Protein AF-A0A846D2Q1-F1 (afdb_monomer_lite)

pLDDT: mean 82.27, std 14.14, range [46.03, 96.12]

Structure (mmCIF, N/CA/C/O backbone):
data_AF-A0A846D2Q1-F1
#
_entry.id   AF-A0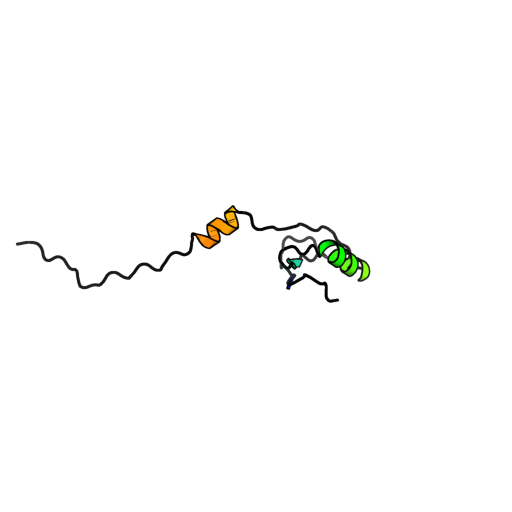A846D2Q1-F1
#
loop_
_atom_site.group_PDB
_atom_site.id
_atom_site.type_symbol
_atom_site.label_atom_id
_atom_site.label_alt_id
_atom_site.label_comp_id
_atom_site.label_asym_id
_atom_site.label_entity_id
_atom_site.label_seq_id
_atom_site.pdbx_PDB_ins_code
_atom_site.Cartn_x
_atom_site.Cartn_y
_atom_site.Cartn_z
_atom_site.occupancy
_atom_site.B_iso_or_equiv
_atom_site.auth_seq_id
_atom_site.auth_comp_id
_atom_site.auth_asym_id
_atom_site.auth_atom_id
_atom_site.pdbx_PDB_model_num
ATOM 1 N N . GLN A 1 1 ? -4.132 -6.260 -11.867 1.00 80.25 1 GLN A N 1
ATOM 2 C CA . GLN A 1 1 ? -4.175 -7.404 -10.930 1.00 80.25 1 GLN A CA 1
ATOM 3 C C . GLN A 1 1 ? -5.078 -7.029 -9.764 1.00 80.25 1 GLN A C 1
ATOM 5 O O . GLN A 1 1 ? -4.964 -5.906 -9.291 1.00 80.25 1 GLN A O 1
ATOM 10 N N . VAL A 1 2 ? -5.963 -7.923 -9.319 1.00 88.12 2 VAL A N 1
ATOM 11 C CA . VAL A 1 2 ? -6.772 -7.710 -8.104 1.00 88.12 2 VAL A CA 1
ATOM 12 C C . VAL A 1 2 ? -6.028 -8.313 -6.913 1.00 88.12 2 VAL A C 1
ATOM 14 O O . VAL A 1 2 ? -5.514 -9.427 -7.027 1.00 88.12 2 VAL A O 1
ATOM 17 N N . ILE A 1 3 ? -5.948 -7.575 -5.803 1.00 93.94 3 ILE A N 1
ATOM 18 C CA . ILE A 1 3 ? -5.277 -8.001 -4.568 1.00 93.94 3 ILE A CA 1
ATOM 19 C C . ILE A 1 3 ? -6.339 -8.160 -3.472 1.00 93.94 3 ILE A C 1
ATOM 21 O O . ILE A 1 3 ? -7.022 -7.182 -3.158 1.00 93.94 3 ILE A O 1
ATOM 25 N N . PRO A 1 4 ? -6.506 -9.360 -2.888 1.00 94.00 4 PRO A N 1
ATOM 26 C CA . PRO A 1 4 ? -7.450 -9.578 -1.797 1.00 94.00 4 PRO A CA 1
ATOM 27 C C . PRO A 1 4 ? -7.207 -8.634 -0.616 1.00 94.00 4 PRO A C 1
ATOM 29 O O . PRO A 1 4 ? -6.072 -8.382 -0.221 1.00 94.00 4 PRO A O 1
ATOM 32 N N . GLY A 1 5 ? -8.289 -8.113 -0.040 1.00 93.56 5 GLY A N 1
ATOM 33 C CA . GLY A 1 5 ? -8.218 -7.210 1.109 1.00 93.56 5 GLY A CA 1
ATOM 34 C C . GLY A 1 5 ? -7.848 -5.764 0.774 1.00 93.56 5 GLY A C 1
ATOM 35 O O . GLY A 1 5 ? -7.870 -4.941 1.682 1.00 93.56 5 GLY A O 1
ATOM 36 N N . VAL A 1 6 ? -7.559 -5.423 -0.488 1.00 95.25 6 VAL A N 1
ATOM 37 C CA . VAL A 1 6 ? -7.491 -4.026 -0.946 1.00 95.25 6 VAL A CA 1
ATOM 38 C C . VAL A 1 6 ? -8.895 -3.551 -1.313 1.00 95.25 6 VAL A C 1
ATOM 40 O O . VAL A 1 6 ? -9.581 -4.184 -2.112 1.00 95.25 6 VAL A O 1
ATOM 43 N N . CYS A 1 7 ? -9.319 -2.436 -0.727 1.00 94.56 7 CYS A N 1
ATOM 44 C CA . CYS A 1 7 ? -10.635 -1.837 -0.943 1.00 94.56 7 CYS A CA 1
ATOM 45 C C . CYS A 1 7 ? -10.581 -0.654 -1.912 1.00 94.56 7 CYS A C 1
ATOM 47 O O . CYS A 1 7 ? -11.495 -0.480 -2.712 1.00 94.56 7 CYS A O 1
ATOM 49 N N . LEU A 1 8 ? -9.525 0.157 -1.833 1.00 94.12 8 LEU A N 1
ATOM 50 C CA . LEU A 1 8 ? -9.378 1.371 -2.630 1.00 94.12 8 LEU A CA 1
ATOM 51 C C . LEU A 1 8 ? -7.906 1.606 -2.967 1.00 94.12 8 LEU A C 1
ATOM 53 O O . LEU A 1 8 ? -7.030 1.345 -2.143 1.00 94.12 8 LEU A O 1
ATOM 57 N N . VAL A 1 9 ? -7.657 2.116 -4.171 1.00 95.00 9 VAL A N 1
ATOM 58 C CA . VAL A 1 9 ? -6.347 2.586 -4.628 1.00 95.00 9 VAL A CA 1
ATOM 59 C C . VAL A 1 9 ? -6.546 3.944 -5.285 1.00 95.00 9 VAL A C 1
ATOM 61 O O . VAL A 1 9 ? -7.315 4.058 -6.238 1.00 95.00 9 VAL A O 1
ATOM 64 N N . GLU A 1 10 ? -5.841 4.956 -4.798 1.00 95.75 10 GLU A N 1
ATOM 65 C CA . GLU A 1 10 ? -5.893 6.325 -5.307 1.00 95.75 10 GLU A CA 1
ATOM 66 C C . GLU A 1 10 ? -4.487 6.798 -5.662 1.00 95.75 10 GLU A C 1
ATOM 68 O O . GLU A 1 10 ? -3.534 6.575 -4.912 1.00 95.75 10 GLU A O 1
ATOM 73 N N . LEU A 1 11 ? -4.352 7.470 -6.805 1.00 93.69 11 LEU A N 1
ATOM 74 C CA . LEU A 1 11 ? -3.135 8.203 -7.130 1.00 93.69 11 LEU A CA 1
ATOM 75 C C . LEU A 1 11 ? -3.152 9.524 -6.361 1.00 93.69 11 LEU A C 1
ATOM 77 O O . LEU A 1 11 ? -4.080 10.320 -6.501 1.00 93.69 11 LEU A O 1
ATOM 81 N N . VAL A 1 12 ? -2.113 9.764 -5.572 1.00 94.06 12 VAL A N 1
ATOM 82 C CA . VAL A 1 12 ? -1.938 11.019 -4.849 1.00 94.06 12 VAL A CA 1
ATOM 83 C C . VAL A 1 12 ? -1.141 11.971 -5.728 1.00 94.06 12 VAL A C 1
ATOM 85 O O . VAL A 1 12 ? 0.017 11.717 -6.063 1.00 94.06 12 VAL A O 1
ATOM 88 N N . ASN A 1 13 ? -1.770 13.087 -6.085 1.00 89.44 13 ASN A N 1
ATOM 89 C CA . ASN A 1 13 ? -1.104 14.182 -6.774 1.00 89.44 13 ASN A CA 1
ATOM 90 C C . ASN A 1 13 ? -0.350 15.023 -5.740 1.00 89.44 13 ASN A C 1
ATOM 92 O O . ASN A 1 13 ? -0.923 15.926 -5.137 1.00 89.44 13 ASN A O 1
ATOM 96 N N . ASP A 1 14 ? 0.924 14.710 -5.520 1.00 88.56 14 ASP A N 1
ATOM 97 C CA . ASP A 1 14 ? 1.810 15.523 -4.689 1.00 88.56 14 ASP A CA 1
ATOM 98 C C . ASP A 1 14 ? 2.945 16.095 -5.548 1.00 88.56 14 ASP A C 1
ATOM 100 O O . ASP A 1 14 ? 3.784 15.379 -6.097 1.00 88.56 14 ASP A O 1
ATOM 104 N N . HIS A 1 15 ? 2.931 17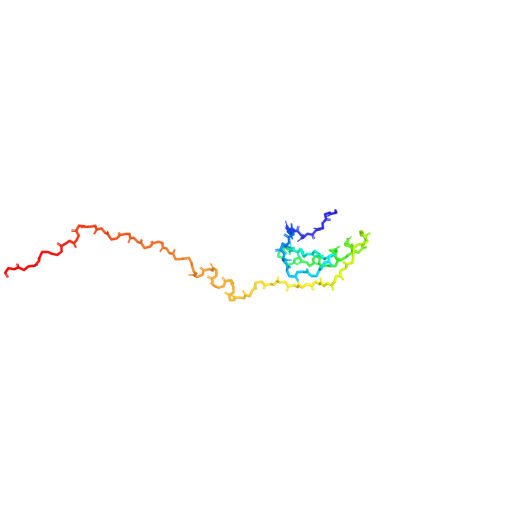.421 -5.688 1.00 82.56 15 HIS A N 1
ATOM 105 C CA . HIS A 1 15 ? 3.874 18.182 -6.505 1.00 82.56 15 HIS A CA 1
ATOM 106 C C . HIS A 1 15 ? 5.293 18.218 -5.922 1.00 82.56 15 HIS A C 1
ATOM 108 O O . HIS A 1 15 ? 6.218 18.634 -6.618 1.00 82.56 15 HIS A O 1
ATOM 114 N N . ASN A 1 16 ? 5.482 17.771 -4.677 1.00 87.69 16 ASN A N 1
ATOM 115 C CA . ASN A 1 16 ? 6.797 17.671 -4.047 1.00 87.69 16 ASN A CA 1
ATOM 116 C C . ASN A 1 16 ? 7.496 16.338 -4.346 1.00 87.69 16 ASN A C 1
ATOM 118 O O . ASN A 1 16 ? 8.633 16.135 -3.909 1.00 87.69 16 ASN A O 1
ATOM 122 N N . LEU A 1 17 ? 6.854 15.415 -5.077 1.00 86.25 17 LEU A N 1
ATOM 123 C CA . LEU A 1 17 ? 7.516 14.177 -5.467 1.00 86.25 17 LEU A CA 1
ATOM 124 C C . LEU A 1 17 ? 8.676 14.463 -6.433 1.00 86.25 17 LEU A C 1
ATOM 126 O O . LEU A 1 17 ? 8.492 15.146 -7.443 1.00 86.25 17 LEU A O 1
ATOM 130 N N . PRO A 1 18 ? 9.859 13.869 -6.193 1.00 84.88 18 PRO A N 1
ATOM 131 C CA . PRO A 1 18 ? 10.921 13.847 -7.187 1.00 84.88 18 PRO A CA 1
ATOM 132 C C . PRO A 1 18 ? 10.420 13.261 -8.513 1.00 84.88 18 PRO A C 1
ATOM 134 O O . PRO A 1 18 ? 9.617 12.325 -8.523 1.00 84.88 18 PRO A O 1
ATOM 137 N N . GLY A 1 19 ? 10.927 13.785 -9.631 1.00 85.75 19 GLY A N 1
ATOM 138 C CA . GLY A 1 19 ? 10.523 13.351 -10.969 1.00 85.75 19 GLY A CA 1
ATOM 139 C C . GLY A 1 19 ? 10.639 11.835 -11.177 1.00 85.75 19 GLY A C 1
ATOM 140 O O . GLY A 1 19 ? 11.556 11.188 -10.669 1.00 85.75 19 GLY A O 1
ATOM 141 N N . GLY A 1 20 ? 9.689 11.270 -11.928 1.00 87.19 20 GLY A N 1
ATOM 142 C CA . GLY A 1 20 ? 9.633 9.833 -12.223 1.00 87.19 20 GLY A CA 1
ATOM 143 C C . GLY A 1 20 ? 9.097 8.966 -11.080 1.00 87.19 20 GLY A C 1
ATOM 144 O O . GLY A 1 20 ? 9.234 7.746 -11.132 1.00 87.19 20 GLY A O 1
ATOM 145 N N . ARG A 1 21 ? 8.499 9.572 -10.047 1.00 90.38 21 ARG A N 1
ATOM 146 C CA . ARG A 1 21 ? 7.861 8.859 -8.934 1.00 90.38 21 ARG A CA 1
ATOM 147 C C . ARG A 1 21 ? 6.358 9.103 -8.924 1.00 90.38 21 ARG A C 1
ATOM 149 O O . ARG A 1 21 ? 5.878 10.149 -9.351 1.00 90.38 21 ARG A O 1
ATOM 156 N N . SER A 1 22 ? 5.626 8.134 -8.393 1.00 92.69 22 SER A N 1
ATOM 157 C CA . SER A 1 22 ? 4.186 8.226 -8.163 1.00 92.69 22 SER A CA 1
ATOM 158 C C . SER A 1 22 ? 3.885 7.771 -6.744 1.00 92.69 22 SER A C 1
ATOM 160 O O . SER A 1 22 ? 4.496 6.819 -6.257 1.00 92.69 22 SER A O 1
ATOM 162 N N . LEU A 1 23 ? 2.958 8.460 -6.083 1.00 94.12 23 LEU A N 1
ATOM 163 C CA . LEU A 1 23 ? 2.497 8.116 -4.745 1.00 94.12 23 LEU A CA 1
ATOM 164 C C . LEU A 1 23 ? 1.090 7.538 -4.844 1.00 94.12 23 LEU A C 1
ATOM 166 O O . LEU A 1 23 ? 0.207 8.150 -5.437 1.00 94.12 23 LEU A O 1
ATOM 170 N N . PHE A 1 24 ? 0.883 6.371 -4.246 1.00 94.06 24 PHE A N 1
ATOM 171 C CA . PHE A 1 24 ? -0.424 5.731 -4.185 1.00 94.06 24 PHE A CA 1
ATOM 172 C C . PHE A 1 24 ? -0.889 5.637 -2.740 1.00 94.06 24 PHE A C 1
ATOM 174 O O . PHE A 1 24 ? -0.139 5.198 -1.865 1.00 94.06 24 PHE A O 1
ATOM 181 N N . HIS A 1 25 ? -2.140 6.015 -2.504 1.00 94.38 25 HIS A N 1
ATOM 182 C CA . HIS A 1 25 ? -2.835 5.752 -1.257 1.00 94.38 25 HIS A CA 1
ATOM 183 C C . HIS A 1 25 ? -3.686 4.496 -1.433 1.00 94.38 25 HIS A C 1
ATOM 185 O O . HIS A 1 25 ? -4.484 4.399 -2.363 1.00 94.38 25 HIS A O 1
ATOM 191 N N . ILE A 1 26 ? -3.476 3.505 -0.567 1.00 94.31 26 ILE A N 1
ATOM 192 C CA . ILE A 1 26 ? -4.161 2.214 -0.639 1.00 94.31 26 ILE A CA 1
ATOM 193 C C . ILE A 1 26 ? -4.885 1.978 0.679 1.00 94.31 26 ILE A C 1
ATOM 195 O O . ILE A 1 26 ? -4.259 1.970 1.738 1.00 94.31 26 ILE A O 1
ATOM 199 N N . VAL A 1 27 ? -6.192 1.738 0.604 1.00 93.69 27 VAL A N 1
ATOM 200 C CA . VAL A 1 27 ? -7.021 1.390 1.762 1.00 93.69 27 VAL A CA 1
ATOM 201 C C . VAL A 1 27 ? -7.280 -0.107 1.745 1.00 93.6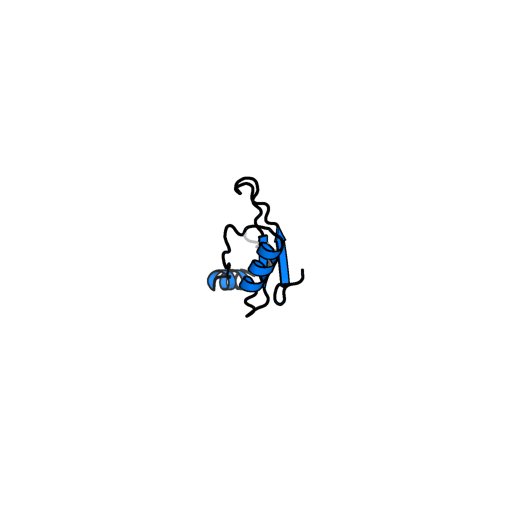9 27 VAL A C 1
ATOM 203 O O . VAL A 1 27 ? -7.736 -0.653 0.737 1.00 93.69 27 VAL A O 1
ATOM 206 N N . SER A 1 28 ? -7.010 -0.770 2.866 1.00 92.75 28 SER A N 1
ATOM 207 C CA . SER A 1 28 ? -7.288 -2.190 3.061 1.00 92.75 28 SER A CA 1
ATOM 208 C C . SER A 1 28 ? -8.501 -2.422 3.957 1.00 92.75 28 SER A C 1
ATOM 210 O O . SER A 1 28 ? -8.847 -1.588 4.796 1.00 92.75 28 SER A O 1
ATOM 212 N N . ALA A 1 29 ? -9.118 -3.592 3.816 1.00 91.94 29 ALA A N 1
ATOM 213 C CA . ALA A 1 29 ? -10.144 -4.053 4.736 1.00 91.94 29 ALA A CA 1
ATOM 214 C C . ALA A 1 29 ? -9.577 -4.161 6.170 1.00 91.94 29 ALA A C 1
ATOM 216 O O . ALA A 1 29 ? -8.385 -4.451 6.341 1.00 91.94 29 ALA A O 1
ATOM 217 N N . PRO A 1 30 ? -10.403 -3.966 7.215 1.00 87.62 30 PRO A N 1
ATOM 218 C CA . PRO A 1 30 ? -9.966 -4.127 8.599 1.00 87.62 30 PRO A CA 1
ATOM 219 C C . PRO A 1 30 ? -9.352 -5.510 8.850 1.00 87.62 30 PRO A C 1
ATOM 221 O O . PRO A 1 30 ? -9.936 -6.530 8.494 1.00 87.62 30 PRO A O 1
ATOM 224 N N . GLY A 1 31 ? -8.162 -5.543 9.457 1.00 86.75 31 GLY A N 1
ATOM 225 C CA . GLY A 1 31 ? -7.438 -6.784 9.760 1.00 86.75 31 GLY A CA 1
ATOM 226 C C . GLY A 1 31 ? -6.751 -7.456 8.564 1.00 86.75 31 GLY A C 1
ATOM 227 O O . GLY A 1 31 ? -6.034 -8.434 8.762 1.00 86.75 31 GLY A O 1
ATOM 228 N N . ALA A 1 32 ? -6.919 -6.941 7.341 1.00 90.81 32 ALA A N 1
ATOM 229 C CA . ALA A 1 32 ? -6.166 -7.412 6.184 1.00 90.81 32 ALA A CA 1
ATOM 230 C C . ALA A 1 32 ? -4.751 -6.813 6.172 1.00 90.81 32 ALA A C 1
ATOM 232 O O . ALA A 1 32 ? -4.559 -5.630 6.444 1.00 90.81 32 ALA A O 1
ATOM 233 N N . GLU A 1 33 ? -3.761 -7.618 5.782 1.00 91.00 33 GLU A N 1
ATOM 234 C CA . GLU A 1 33 ? -2.358 -7.198 5.655 1.00 91.00 33 GLU A CA 1
ATOM 235 C C . GLU A 1 33 ? -1.847 -7.425 4.212 1.00 91.00 33 GLU A C 1
ATOM 237 O O . GLU A 1 33 ? -0.958 -8.250 3.988 1.00 91.00 33 GLU A O 1
ATOM 242 N N . PRO A 1 34 ? -2.379 -6.703 3.199 1.00 93.62 34 PRO A N 1
ATOM 243 C CA . PRO A 1 34 ? -2.083 -6.955 1.782 1.00 93.62 34 PRO A CA 1
ATOM 244 C C . PRO A 1 34 ? -0.705 -6.444 1.325 1.00 93.62 34 PRO A C 1
ATOM 246 O O . PRO A 1 34 ? -0.370 -6.545 0.147 1.00 93.62 34 PRO A O 1
ATOM 249 N N . ALA A 1 35 ? 0.113 -5.880 2.223 1.00 92.81 35 ALA A N 1
ATOM 250 C CA . ALA A 1 35 ? 1.374 -5.214 1.877 1.00 92.81 35 ALA A CA 1
ATOM 251 C C . ALA A 1 35 ? 2.338 -6.118 1.091 1.00 92.81 35 ALA A C 1
ATOM 253 O O . ALA A 1 35 ? 2.961 -5.670 0.130 1.00 92.81 35 ALA A O 1
ATOM 254 N N . ARG A 1 36 ? 2.428 -7.401 1.470 1.00 94.62 36 ARG A N 1
ATOM 255 C CA . ARG A 1 36 ? 3.268 -8.387 0.777 1.00 94.62 36 ARG A CA 1
ATOM 2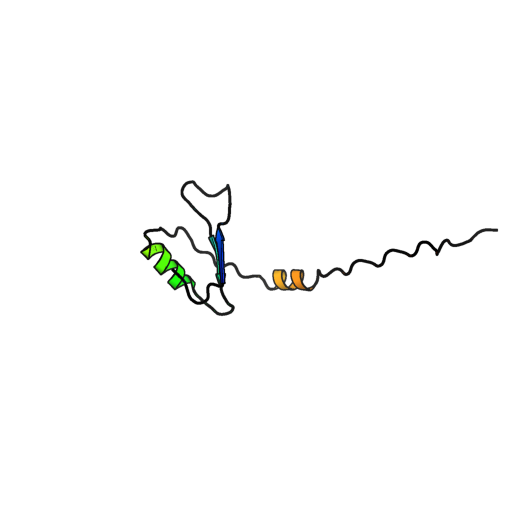56 C C . ARG A 1 36 ? 2.819 -8.594 -0.667 1.00 94.62 36 ARG A C 1
ATOM 258 O O . ARG A 1 36 ? 3.654 -8.634 -1.566 1.00 94.62 36 ARG A O 1
ATOM 265 N N . ASP A 1 37 ? 1.516 -8.714 -0.882 1.00 95.69 37 ASP A N 1
ATOM 266 C CA . ASP A 1 37 ? 0.957 -8.993 -2.201 1.00 95.69 37 ASP A CA 1
ATOM 267 C C . ASP A 1 37 ? 1.019 -7.749 -3.093 1.00 95.69 37 ASP A C 1
ATOM 269 O O . ASP A 1 37 ? 1.368 -7.854 -4.267 1.00 95.69 37 ASP A O 1
ATOM 273 N N . ILE A 1 38 ? 0.802 -6.556 -2.523 1.00 95.38 38 ILE A N 1
ATOM 274 C CA . ILE A 1 38 ? 1.042 -5.271 -3.201 1.00 95.38 38 ILE A CA 1
ATOM 275 C C . ILE 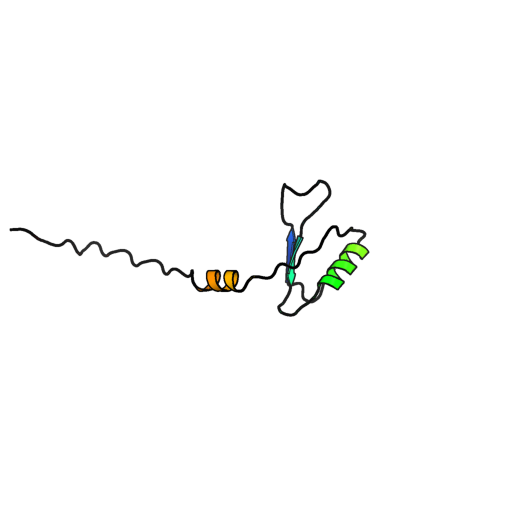A 1 38 ? 2.488 -5.192 -3.685 1.00 95.38 38 ILE A C 1
ATOM 277 O O . ILE A 1 38 ? 2.729 -4.882 -4.855 1.00 95.38 38 ILE A O 1
ATOM 281 N N . ALA A 1 39 ? 3.448 -5.521 -2.819 1.00 95.50 39 ALA A N 1
ATOM 282 C CA . ALA A 1 39 ? 4.854 -5.505 -3.189 1.00 95.50 39 ALA A CA 1
ATOM 283 C C . ALA A 1 39 ? 5.167 -6.512 -4.306 1.00 95.50 39 ALA A C 1
ATOM 285 O O . ALA A 1 39 ? 5.801 -6.153 -5.298 1.00 95.50 39 ALA A O 1
ATOM 286 N N . ALA A 1 40 ? 4.673 -7.748 -4.184 1.00 96.12 40 ALA A N 1
ATOM 287 C CA . ALA A 1 40 ? 4.889 -8.798 -5.175 1.00 96.12 40 ALA A CA 1
ATOM 288 C C . ALA A 1 40 ? 4.332 -8.422 -6.556 1.00 96.12 40 ALA A C 1
ATOM 290 O O . ALA A 1 40 ? 5.014 -8.604 -7.562 1.00 96.12 40 ALA A O 1
ATOM 291 N N . VAL A 1 41 ? 3.122 -7.859 -6.611 1.00 95.38 41 VAL A N 1
ATOM 292 C CA . VAL A 1 41 ? 2.494 -7.423 -7.867 1.00 95.38 41 VAL A CA 1
ATOM 293 C C . VAL A 1 41 ? 3.240 -6.244 -8.484 1.00 95.38 41 VAL A C 1
ATOM 295 O O . VAL A 1 41 ? 3.466 -6.234 -9.691 1.00 95.38 41 VAL A O 1
ATOM 298 N N . THR A 1 42 ? 3.646 -5.270 -7.669 1.00 94.06 42 THR A N 1
ATOM 299 C CA . THR A 1 42 ? 4.339 -4.061 -8.143 1.00 94.06 42 THR A CA 1
ATOM 300 C C . THR A 1 42 ? 5.708 -4.412 -8.724 1.00 94.06 42 THR A C 1
ATOM 302 O O . THR A 1 42 ? 6.006 -4.063 -9.866 1.00 94.06 42 THR A O 1
ATOM 305 N N . VAL A 1 43 ? 6.501 -5.191 -7.982 1.00 95.25 43 VAL A N 1
ATOM 306 C CA . VAL A 1 43 ? 7.818 -5.659 -8.438 1.00 95.25 43 VAL A CA 1
ATOM 307 C C . VAL A 1 43 ? 7.679 -6.613 -9.625 1.00 95.25 43 VAL A C 1
ATOM 309 O O . VAL A 1 43 ? 8.434 -6.506 -10.588 1.00 95.25 43 VAL A O 1
ATOM 312 N N . GLY A 1 44 ? 6.685 -7.507 -9.603 1.00 95.75 44 GLY A N 1
ATOM 313 C CA . GLY A 1 44 ? 6.396 -8.424 -10.708 1.00 95.75 44 GLY A CA 1
ATOM 314 C C . GLY A 1 44 ? 5.988 -7.716 -12.004 1.00 95.75 44 GLY A C 1
ATOM 315 O O . GLY A 1 44 ? 6.250 -8.232 -13.086 1.00 95.75 44 GLY A O 1
ATOM 316 N N . ALA A 1 45 ? 5.413 -6.514 -11.912 1.00 93.38 45 ALA A N 1
ATOM 317 C CA . ALA A 1 45 ? 5.122 -5.651 -13.056 1.00 93.38 45 ALA A CA 1
ATOM 318 C C . ALA A 1 45 ? 6.347 -4.853 -13.555 1.00 93.38 45 ALA A C 1
ATOM 320 O O . ALA A 1 45 ? 6.217 -4.048 -14.475 1.00 93.38 45 ALA A O 1
ATOM 321 N N . GLY A 1 46 ? 7.527 -5.048 -12.955 1.00 94.50 46 GLY A N 1
ATOM 322 C CA . GLY A 1 46 ? 8.755 -4.327 -13.298 1.00 94.50 46 GLY A CA 1
ATOM 323 C C . GLY A 1 46 ? 8.839 -2.915 -12.713 1.00 94.50 46 GLY A C 1
ATOM 324 O O . GLY A 1 46 ? 9.719 -2.148 -13.100 1.00 94.50 46 GLY A O 1
ATOM 325 N N . VAL A 1 47 ? 7.947 -2.556 -11.784 1.00 92.12 47 VAL A N 1
ATOM 326 C CA . VAL A 1 47 ? 7.943 -1.245 -11.125 1.00 92.12 47 VAL A CA 1
ATOM 327 C C . VAL A 1 47 ? 8.706 -1.331 -9.804 1.00 92.12 47 VAL A C 1
ATOM 329 O O . VAL A 1 47 ? 8.460 -2.206 -8.973 1.00 92.12 47 VAL A O 1
ATOM 332 N N . GLY A 1 48 ? 9.646 -0.408 -9.596 1.00 92.19 48 GLY A N 1
ATOM 333 C CA . GLY A 1 48 ? 10.400 -0.308 -8.348 1.00 92.19 48 GLY A CA 1
ATOM 334 C C . GLY A 1 48 ? 9.566 0.282 -7.209 1.00 92.19 48 GLY A C 1
ATOM 335 O O . GLY A 1 48 ? 8.779 1.204 -7.416 1.00 92.19 48 GLY A O 1
ATOM 336 N N . ILE A 1 49 ? 9.780 -0.213 -5.990 1.00 94.69 49 ILE A N 1
ATOM 337 C CA . ILE A 1 49 ? 9.178 0.341 -4.772 1.00 94.69 49 ILE A CA 1
ATOM 338 C C . ILE A 1 49 ? 10.233 1.184 -4.067 1.00 94.69 49 ILE A C 1
ATOM 340 O O . ILE A 1 49 ? 11.253 0.657 -3.629 1.00 94.69 49 ILE A O 1
ATOM 344 N N . TYR A 1 50 ? 9.990 2.489 -3.962 1.00 93.50 50 TYR A N 1
ATOM 345 C CA . TYR A 1 50 ? 10.875 3.388 -3.221 1.00 93.50 50 TYR A CA 1
ATOM 346 C C . TYR A 1 50 ? 10.657 3.262 -1.709 1.00 93.50 50 TYR A C 1
ATOM 348 O O . TYR A 1 50 ? 11.604 3.067 -0.953 1.00 93.50 50 TYR A O 1
ATOM 356 N N . GLU A 1 51 ? 9.399 3.336 -1.273 1.00 92.19 51 GLU A N 1
ATOM 357 C CA . GLU A 1 51 ? 9.006 3.164 0.123 1.00 92.19 51 GLU A CA 1
ATOM 358 C C . GLU A 1 51 ? 7.554 2.682 0.230 1.00 92.19 51 GLU A C 1
ATOM 360 O O . GLU A 1 51 ? 6.747 2.886 -0.678 1.00 92.19 51 GLU A O 1
ATOM 365 N N . MET A 1 52 ? 7.210 2.078 1.368 1.00 93.38 52 MET A N 1
ATOM 366 C CA . MET A 1 52 ? 5.830 1.806 1.768 1.00 93.38 52 MET A CA 1
ATOM 367 C C . MET A 1 52 ? 5.660 2.207 3.230 1.00 93.38 52 MET A C 1
ATOM 369 O O . MET A 1 52 ? 6.402 1.741 4.096 1.00 93.38 52 MET A O 1
ATOM 373 N N . ARG A 1 53 ? 4.668 3.052 3.518 1.00 91.19 53 ARG A N 1
ATOM 374 C CA . ARG A 1 53 ? 4.348 3.506 4.876 1.00 91.19 53 ARG A CA 1
ATOM 375 C C . ARG A 1 53 ? 2.933 3.074 5.239 1.00 91.19 53 ARG A C 1
ATOM 377 O O . ARG A 1 53 ? 2.003 3.286 4.469 1.00 91.19 53 ARG A O 1
ATOM 384 N N . ARG A 1 54 ? 2.773 2.451 6.412 1.00 88.69 54 ARG A N 1
ATOM 385 C CA . ARG A 1 54 ? 1.447 2.152 6.968 1.00 88.69 54 ARG A CA 1
ATOM 386 C C . ARG A 1 54 ? 0.898 3.416 7.613 1.00 88.69 54 ARG A C 1
ATOM 388 O O . ARG A 1 54 ? 1.421 3.860 8.631 1.00 88.69 54 ARG A O 1
ATOM 395 N N . THR A 1 55 ? -0.175 3.947 7.054 1.00 83.31 55 THR A N 1
ATOM 396 C CA . THR A 1 55 ? -0.987 4.984 7.688 1.00 83.31 55 THR A CA 1
ATOM 397 C C . THR A 1 55 ? -2.112 4.299 8.456 1.00 83.31 55 THR A C 1
ATOM 399 O O . THR A 1 55 ? -2.879 3.522 7.892 1.00 83.31 55 THR A O 1
ATOM 402 N N . ARG A 1 56 ? -2.193 4.539 9.765 1.00 76.25 56 ARG A N 1
ATOM 403 C CA . ARG A 1 56 ? -3.316 4.113 10.607 1.00 76.25 56 ARG A CA 1
ATOM 404 C C . ARG A 1 56 ? -3.910 5.367 11.226 1.00 76.25 56 ARG A C 1
ATOM 406 O O . ARG A 1 56 ? -3.149 6.217 11.676 1.00 76.25 56 ARG A O 1
ATOM 413 N N . ALA A 1 57 ? -5.237 5.467 11.244 1.00 69.44 57 ALA A N 1
ATOM 414 C CA . ALA A 1 57 ? -5.896 6.500 12.029 1.00 69.44 57 ALA A CA 1
ATOM 415 C C . ALA A 1 57 ? -5.485 6.328 13.494 1.00 69.44 57 ALA A C 1
ATOM 417 O O . ALA A 1 57 ? -5.485 5.206 14.018 1.00 69.44 57 ALA A O 1
ATOM 418 N N . THR A 1 58 ? -5.097 7.421 14.134 1.00 74.56 58 THR A N 1
ATOM 419 C CA . THR A 1 58 ? -4.835 7.418 15.569 1.00 74.56 58 THR A CA 1
ATOM 420 C C . THR A 1 58 ? -6.164 7.370 16.329 1.00 74.56 58 THR A C 1
ATOM 422 O O . THR A 1 58 ? -7.223 7.697 15.788 1.00 74.56 58 THR A O 1
ATOM 425 N N . LEU A 1 59 ? -6.140 6.954 17.600 1.00 76.25 59 LEU A N 1
ATOM 426 C CA . LEU A 1 59 ? -7.334 7.041 18.452 1.00 76.25 59 LEU A CA 1
ATOM 427 C C . LEU A 1 59 ? -7.835 8.487 18.577 1.00 76.25 59 LEU A C 1
ATOM 429 O O . LEU A 1 59 ? -9.035 8.704 18.694 1.00 76.25 59 LEU A O 1
ATOM 433 N N . GLU A 1 60 ? -6.924 9.456 18.508 1.00 79.12 60 GLU A N 1
ATOM 434 C CA . GLU A 1 60 ? -7.233 10.881 18.487 1.00 79.12 60 GLU A CA 1
ATOM 435 C C . GLU A 1 60 ? -7.984 11.282 17.209 1.00 79.12 60 GLU A C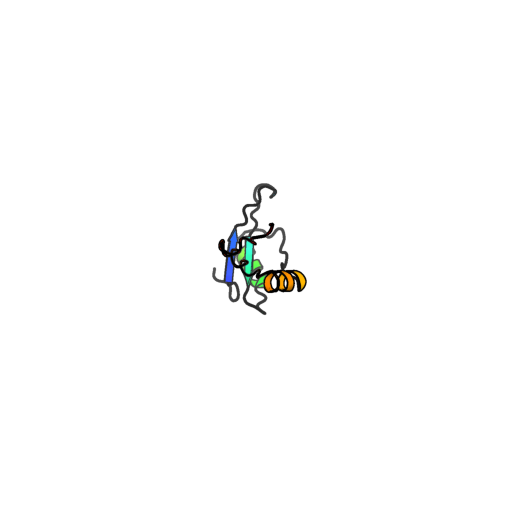 1
ATOM 437 O O . GLU A 1 60 ? -9.041 11.900 17.310 1.00 79.12 60 GLU A O 1
ATOM 442 N N . ASP A 1 61 ? -7.534 10.842 16.028 1.00 74.69 61 ASP A N 1
ATOM 443 C CA . ASP A 1 61 ? -8.237 11.096 14.757 1.00 74.69 61 ASP A CA 1
ATOM 444 C C . ASP A 1 61 ? -9.667 10.531 14.775 1.00 74.69 61 ASP A C 1
ATOM 446 O O . ASP A 1 61 ? -10.612 11.151 14.279 1.00 74.69 61 ASP A O 1
ATOM 450 N N . VAL A 1 62 ? -9.839 9.345 15.371 1.00 77.31 62 VAL A N 1
ATOM 451 C CA . VAL A 1 62 ? -11.153 8.707 15.538 1.00 77.31 62 VAL A CA 1
ATOM 452 C C . VAL A 1 62 ? -12.012 9.481 16.541 1.00 77.31 62 VAL A C 1
ATOM 454 O O . VAL A 1 62 ? -13.191 9.720 16.277 1.00 77.31 62 VAL A O 1
ATOM 457 N N . PHE A 1 63 ? -11.435 9.903 17.667 1.00 76.62 63 PHE A N 1
ATOM 458 C CA . PHE A 1 63 ? -12.124 10.683 18.695 1.00 76.62 63 PHE A CA 1
ATOM 459 C C . PHE A 1 63 ? -12.597 12.043 18.169 1.00 76.62 63 PHE A C 1
ATOM 461 O O . PHE A 1 63 ? -13.769 12.392 18.334 1.00 76.62 63 PHE A O 1
ATOM 468 N N . LEU A 1 64 ? -11.720 12.786 17.488 1.00 76.19 64 LEU A N 1
ATOM 469 C CA . LEU A 1 64 ? -12.040 14.070 16.863 1.00 76.19 64 LEU A CA 1
ATOM 470 C C . LEU A 1 64 ? -13.192 13.914 15.875 1.00 76.19 64 LEU A C 1
ATOM 472 O O . LEU A 1 64 ? -14.190 14.625 15.981 1.00 76.19 64 LEU A O 1
ATOM 476 N N . LYS A 1 65 ? -13.100 12.938 14.966 1.00 71.81 65 LYS A N 1
ATOM 477 C CA . LYS A 1 65 ? -14.125 12.706 13.941 1.00 71.81 65 LYS A CA 1
ATOM 478 C C . LYS A 1 65 ? -15.495 12.338 14.524 1.00 71.81 65 LYS A C 1
ATOM 480 O O . LYS A 1 65 ? -16.510 12.674 13.925 1.00 71.81 65 LYS A O 1
ATOM 485 N N . LEU A 1 66 ? -15.538 11.654 15.668 1.00 76.50 66 LEU A N 1
ATOM 486 C CA . LEU A 1 66 ? -16.794 11.273 16.325 1.00 76.50 66 LEU A CA 1
ATOM 487 C C . LEU A 1 66 ? -17.403 12.411 17.159 1.00 76.50 66 LEU A C 1
ATOM 489 O O . LEU A 1 66 ? -18.625 12.522 17.224 1.00 76.50 66 LEU A O 1
ATOM 493 N N . THR A 1 67 ? -16.582 13.257 17.786 1.00 73.88 67 THR A N 1
ATOM 494 C CA . THR A 1 67 ? -17.057 14.290 18.729 1.00 73.88 67 THR A CA 1
ATOM 495 C C . THR A 1 67 ? -17.332 15.653 18.093 1.00 73.88 67 THR A C 1
ATOM 497 O O . THR A 1 67 ? -18.135 16.409 18.630 1.00 73.88 67 THR A O 1
ATOM 500 N N . THR A 1 68 ? -16.768 15.954 16.919 1.00 67.19 68 THR A N 1
ATOM 501 C CA . THR A 1 68 ? -17.010 17.213 16.176 1.00 67.19 68 THR A CA 1
ATOM 502 C C . THR A 1 68 ? -18.276 17.204 15.310 1.00 67.19 68 THR A C 1
ATOM 504 O O . THR A 1 68 ? -18.426 18.029 14.411 1.00 67.19 68 THR A O 1
ATOM 507 N N . THR A 1 69 ? -19.238 16.316 15.586 1.00 59.12 69 THR A N 1
ATOM 508 C CA . THR A 1 69 ? -20.580 16.409 14.983 1.00 59.12 69 THR A CA 1
ATOM 509 C C . THR A 1 69 ? -21.345 17.565 15.644 1.00 59.12 69 THR A C 1
ATOM 511 O O . THR A 1 69 ? -22.193 17.355 16.510 1.00 59.12 69 THR A O 1
ATOM 514 N N . GLU A 1 70 ? -21.008 18.803 15.286 1.00 59.62 70 GLU A N 1
ATOM 515 C CA . GLU A 1 70 ? -21.708 20.004 15.742 1.00 59.62 70 GLU A CA 1
ATOM 516 C C . GLU A 1 70 ? -23.098 20.048 15.086 1.00 59.62 70 GLU A C 1
ATOM 518 O O . GLU A 1 70 ? -23.239 20.122 13.864 1.00 59.62 70 GLU A O 1
ATOM 523 N N . LYS A 1 71 ? -24.155 19.930 15.900 1.00 63.56 71 LYS A N 1
ATOM 524 C CA . LYS A 1 71 ? -25.534 20.163 15.450 1.00 63.56 71 LYS A CA 1
ATOM 525 C C . LYS A 1 71 ? -25.654 21.638 15.051 1.00 63.56 71 LYS A C 1
ATOM 527 O O . LYS A 1 71 ? -25.280 22.477 15.870 1.00 63.56 71 LYS A O 1
ATOM 532 N N . PRO A 1 72 ? -26.219 21.975 13.876 1.00 59.53 72 PRO A N 1
ATOM 533 C CA . PRO A 1 72 ? -26.529 23.360 13.550 1.00 59.53 72 PRO A CA 1
ATOM 534 C C . PRO A 1 72 ? -27.367 23.969 14.676 1.00 59.53 72 PRO A C 1
ATOM 536 O O . PRO A 1 72 ? -28.389 23.394 15.065 1.00 59.53 72 PRO A O 1
ATOM 539 N N . LEU A 1 73 ? -26.908 25.093 15.226 1.00 58.69 73 LEU A N 1
ATOM 540 C CA . LEU A 1 73 ? -27.656 25.838 16.234 1.00 58.69 73 LEU A CA 1
ATOM 541 C C . LEU A 1 73 ? -29.021 26.241 15.640 1.00 58.69 73 LEU A C 1
ATOM 543 O O . LEU A 1 73 ? -29.058 26.702 14.494 1.00 58.69 73 LEU A O 1
ATOM 547 N N . PRO A 1 74 ? -30.139 26.073 16.375 1.00 60.81 74 PRO A N 1
ATOM 548 C CA . PRO A 1 74 ? -31.427 26.610 15.951 1.00 60.81 74 PRO A CA 1
ATOM 549 C C . PRO A 1 74 ? -31.282 28.120 15.755 1.00 60.81 74 PRO A C 1
ATOM 551 O O . PRO A 1 74 ? -30.708 28.798 16.609 1.00 60.81 74 PRO A O 1
ATOM 554 N N . GLN A 1 75 ? -31.755 28.644 14.624 1.00 61.34 75 GLN A N 1
ATOM 555 C CA . GLN A 1 75 ? -31.757 30.088 14.408 1.00 61.34 75 GLN A CA 1
ATOM 556 C C . GLN A 1 75 ? -32.661 30.746 15.464 1.00 61.34 75 GLN A C 1
ATOM 558 O O . GLN A 1 75 ? -33.717 30.184 15.760 1.00 61.34 75 GLN A O 1
ATOM 563 N N . PRO A 1 76 ? -32.261 31.883 16.060 1.00 60.31 76 PRO A N 1
ATOM 564 C CA . PRO A 1 76 ? -33.099 32.568 17.034 1.00 60.31 76 PRO A CA 1
ATOM 565 C C . PRO A 1 76 ? -34.389 33.052 16.360 1.00 60.31 76 PRO A C 1
ATOM 567 O O . PRO A 1 76 ? -34.333 33.703 15.316 1.00 60.31 76 PRO A O 1
ATOM 570 N N . ASP A 1 77 ? -35.536 32.715 16.958 1.00 62.72 77 ASP A N 1
ATOM 571 C CA . ASP A 1 77 ? -36.844 33.219 16.536 1.00 62.72 77 ASP A CA 1
ATOM 572 C C . ASP A 1 77 ? -36.866 34.754 16.678 1.00 62.72 77 ASP A C 1
ATOM 574 O O . ASP A 1 77 ? -36.560 35.269 17.759 1.00 62.72 77 ASP A O 1
ATOM 578 N N . PRO A 1 78 ? -37.222 35.506 15.621 1.00 59.78 78 PRO A N 1
ATOM 579 C CA . PRO A 1 78 ? -37.158 36.969 15.611 1.00 59.78 78 PRO A CA 1
ATOM 580 C C . PRO A 1 78 ? -38.204 37.669 16.500 1.00 59.78 78 PRO A C 1
ATOM 582 O O . PRO A 1 78 ? -38.200 38.895 16.568 1.00 59.78 78 PRO A O 1
ATOM 585 N N . ASP A 1 79 ? -39.068 36.929 17.199 1.00 59.81 79 ASP A N 1
ATOM 586 C CA . ASP A 1 79 ? -40.236 37.489 17.897 1.00 59.81 79 ASP A CA 1
ATOM 587 C C . ASP A 1 79 ? -40.009 37.805 19.390 1.00 59.81 79 ASP A C 1
ATOM 589 O O . ASP A 1 79 ? -40.921 38.280 20.067 1.00 59.81 79 ASP A O 1
ATOM 593 N N . LEU A 1 80 ? -38.801 37.602 19.929 1.00 61.72 80 LEU A N 1
ATOM 594 C CA . LEU A 1 80 ? -38.450 38.027 21.293 1.00 61.72 80 LEU A CA 1
ATOM 595 C C . LEU A 1 80 ? -37.744 39.392 21.281 1.00 61.72 80 LEU A C 1
ATOM 597 O O . LEU A 1 80 ? -36.564 39.504 21.605 1.00 61.72 80 LEU A O 1
ATOM 601 N N . GLN A 1 81 ? -38.474 40.441 20.900 1.00 56.09 81 GLN A N 1
ATOM 602 C CA . GLN A 1 81 ? -38.089 41.821 21.199 1.00 56.09 81 GLN A CA 1
ATOM 603 C C . GLN A 1 81 ? -38.693 42.214 22.551 1.00 56.09 81 GLN A C 1
ATOM 605 O O . GLN A 1 81 ? -39.892 42.468 22.672 1.00 56.09 81 GLN A O 1
ATOM 610 N N . GLU A 1 82 ? -37.839 42.205 23.578 1.00 56.94 82 GLU A N 1
ATOM 611 C CA . GLU A 1 82 ? -38.127 42.742 24.907 1.00 56.94 82 GLU A CA 1
ATOM 612 C C . GLU A 1 82 ? -38.663 44.174 24.778 1.00 56.94 82 GLU A C 1
ATOM 614 O O . GLU A 1 82 ? -38.011 45.064 24.235 1.00 56.94 82 GLU A O 1
ATOM 619 N N . SER A 1 83 ? -39.895 44.368 25.246 1.00 56.88 83 SER A N 1
ATOM 620 C CA . SER A 1 83 ? -40.486 45.681 25.472 1.00 56.88 83 SER A CA 1
ATOM 621 C C . SER A 1 83 ? -40.125 46.118 26.889 1.00 56.88 83 SER A C 1
ATOM 623 O O . SER A 1 83 ? -40.744 45.657 27.843 1.00 56.88 83 SER A O 1
ATOM 625 N N . ASP A 1 84 ? -39.130 46.987 27.003 1.00 57.94 84 ASP A N 1
ATOM 626 C CA . ASP A 1 84 ? -38.868 47.853 28.157 1.00 57.94 84 ASP A CA 1
ATOM 627 C C . ASP A 1 84 ? -38.290 49.145 27.538 1.00 57.94 84 ASP A C 1
ATOM 629 O O . ASP A 1 84 ? -37.513 49.073 26.589 1.00 57.94 84 ASP A O 1
ATOM 633 N N . GLU A 1 85 ? -38.705 50.366 27.856 1.00 51.88 85 GLU A N 1
ATOM 634 C CA . GLU A 1 85 ? -38.953 50.937 29.175 1.00 51.88 85 GLU A CA 1
ATOM 635 C C . GLU A 1 85 ? -40.033 52.040 29.099 1.00 51.88 85 GLU A C 1
ATOM 637 O O . GLU A 1 85 ? -40.268 52.642 28.043 1.00 51.88 85 GLU A O 1
ATOM 642 N N . GLY A 1 86 ? -40.685 52.294 30.239 1.00 46.03 86 GLY A N 1
ATOM 643 C CA . GLY A 1 86 ? -41.566 53.444 30.488 1.00 46.03 86 GLY A CA 1
ATOM 644 C C . GLY A 1 86 ? -40.869 54.628 31.151 1.00 46.03 86 GLY A C 1
ATOM 645 O O . GLY A 1 86 ? -39.696 54.494 31.557 1.00 46.03 86 GLY A O 1
#

Foldseek 3Di:
DDFPQWDDKDWDDDPPDDPPDTDIDIDGDPPDDRVVVVCVVCVVVVHDDPDDDDDDQDVVNVVCVVPPPDDPDPDDDPPPDDDDDD

Secondary structure (DSSP, 8-state):
---TTEEEEEEE--TTSPTT--EEEEEE-TT--THHHHHHHHHHTT------------HHHHHHHHH---PPPPPPPTT-------

Radius of gyration: 24.64 Å; chains: 1; bounding box: 52×63×44 Å

Sequence (86 aa):
QVIPGVCLVELVNDHNLPGGRSLFHIVSAPGAEPARDIAAVTVGAGVGIYEMRRTRATLEDVFLKLTTTEKPLPQPDPDLQESDEG